Protein AF-A0A2P5DKG5-F1 (afdb_monomer)

Structure (mmCIF, N/CA/C/O backbone):
data_AF-A0A2P5DKG5-F1
#
_entry.id   AF-A0A2P5DKG5-F1
#
loop_
_atom_site.group_PDB
_atom_site.id
_atom_site.type_symbol
_atom_site.label_atom_id
_atom_site.label_alt_id
_atom_site.label_comp_id
_atom_site.label_asym_id
_atom_site.label_entity_id
_atom_site.label_seq_id
_atom_site.pdbx_PDB_ins_code
_atom_site.Cartn_x
_atom_site.Cartn_y
_atom_site.Cartn_z
_atom_site.occupancy
_atom_site.B_iso_or_equiv
_atom_site.auth_seq_id
_atom_site.auth_comp_id
_atom_site.auth_asym_id
_atom_site.auth_atom_id
_atom_site.pdbx_PDB_model_num
ATOM 1 N N . LYS A 1 1 ? 91.112 37.730 -2.914 1.00 41.12 1 LYS A N 1
ATOM 2 C CA . LYS A 1 1 ? 90.656 37.852 -1.508 1.00 41.12 1 LYS A CA 1
ATOM 3 C C . LYS A 1 1 ? 89.279 37.194 -1.424 1.00 41.12 1 LYS A C 1
ATOM 5 O O . LYS A 1 1 ? 88.452 37.622 -2.203 1.00 41.12 1 LYS A O 1
ATOM 10 N N . ARG A 1 2 ? 89.134 36.155 -0.574 1.00 38.31 2 ARG A N 1
ATOM 11 C CA . ARG A 1 2 ? 87.946 35.683 0.195 1.00 38.31 2 ARG A CA 1
ATOM 12 C C . ARG A 1 2 ? 86.563 35.718 -0.496 1.00 38.31 2 ARG A C 1
ATOM 14 O O . ARG A 1 2 ? 86.187 36.749 -1.013 1.00 38.31 2 ARG A O 1
ATOM 21 N N . CYS A 1 3 ? 85.683 34.723 -0.452 1.00 39.22 3 CYS A N 1
ATOM 22 C CA . CYS A 1 3 ? 85.602 33.411 0.192 1.00 39.22 3 CYS A CA 1
ATOM 23 C C . CYS A 1 3 ? 84.430 32.679 -0.494 1.00 39.22 3 CYS A C 1
ATOM 25 O O . CYS A 1 3 ? 83.396 33.296 -0.734 1.00 39.22 3 CYS A O 1
ATOM 27 N N . TRP A 1 4 ? 84.562 31.380 -0.758 1.00 36.97 4 TRP A N 1
ATOM 28 C CA . TRP A 1 4 ? 83.426 30.509 -1.064 1.00 36.97 4 TRP A CA 1
ATOM 29 C C . TRP A 1 4 ? 82.998 29.766 0.204 1.00 36.97 4 TRP A C 1
ATOM 31 O O . TRP A 1 4 ? 83.817 29.091 0.822 1.00 36.97 4 TRP A O 1
ATOM 41 N N . GLY A 1 5 ? 81.700 29.813 0.500 1.00 40.03 5 GLY A N 1
ATOM 42 C CA . GLY A 1 5 ? 80.956 28.617 0.888 1.00 40.03 5 GLY A CA 1
ATOM 43 C C . GLY A 1 5 ? 80.663 28.382 2.372 1.00 40.03 5 GLY A C 1
ATOM 44 O O . GLY A 1 5 ? 81.553 28.385 3.216 1.00 40.03 5 GLY A O 1
ATOM 45 N N . ARG A 1 6 ? 79.399 27.989 2.591 1.00 49.12 6 ARG A N 1
ATOM 46 C CA . ARG A 1 6 ? 78.821 27.278 3.745 1.00 49.12 6 ARG A CA 1
ATOM 47 C C . ARG A 1 6 ? 78.482 28.111 4.981 1.00 49.12 6 ARG A C 1
ATOM 49 O O . ARG A 1 6 ? 79.113 27.986 6.022 1.00 49.12 6 ARG A O 1
ATOM 56 N N . TYR A 1 7 ? 77.338 28.790 4.909 1.00 47.62 7 TYR A N 1
ATOM 57 C CA . TYR A 1 7 ? 76.400 28.724 6.026 1.00 47.62 7 TYR A CA 1
ATOM 58 C C . TYR A 1 7 ? 75.414 27.597 5.746 1.00 47.62 7 TYR A C 1
ATOM 60 O O . TYR A 1 7 ? 74.669 27.600 4.773 1.00 47.62 7 TYR A O 1
ATOM 68 N N . PHE A 1 8 ? 75.534 26.581 6.586 1.00 45.56 8 PHE A N 1
ATOM 69 C CA . PHE A 1 8 ? 74.679 25.420 6.702 1.00 45.56 8 PHE A CA 1
ATOM 70 C C . PHE A 1 8 ? 73.333 25.900 7.264 1.00 45.56 8 PHE A C 1
ATOM 72 O O . PHE A 1 8 ? 73.167 26.002 8.479 1.00 45.56 8 PHE A O 1
ATOM 79 N N . THR A 1 9 ? 72.396 26.280 6.396 1.00 47.16 9 THR A N 1
ATOM 80 C CA . THR A 1 9 ? 71.012 26.541 6.796 1.00 47.16 9 THR A CA 1
ATOM 81 C C . THR A 1 9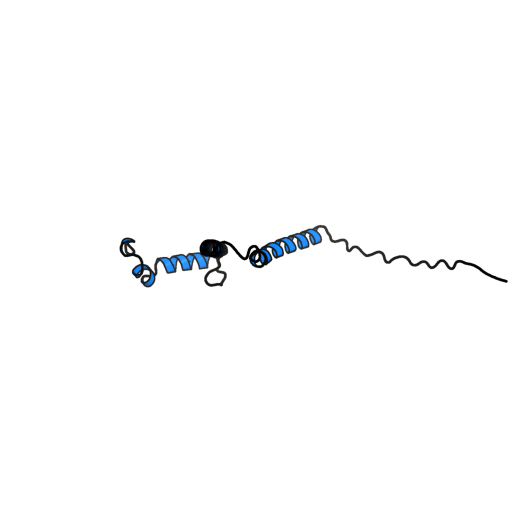 ? 70.365 25.208 7.153 1.00 47.16 9 THR A C 1
ATOM 83 O O . THR A 1 9 ? 70.038 24.388 6.299 1.00 47.16 9 THR A O 1
ATOM 86 N N . LYS A 1 10 ? 70.239 24.959 8.459 1.00 48.47 10 LYS A N 1
ATOM 87 C CA . LYS A 1 10 ? 69.390 23.899 8.996 1.00 48.47 10 LYS A CA 1
ATOM 88 C C . LYS A 1 10 ? 67.934 24.330 8.851 1.00 48.47 10 LYS A C 1
ATOM 90 O O . LYS A 1 10 ? 67.379 24.912 9.774 1.00 48.47 10 LYS A O 1
ATOM 95 N N . GLU A 1 11 ? 67.319 24.020 7.721 1.00 45.84 11 GLU A N 1
ATOM 96 C CA . GLU A 1 11 ? 65.861 23.949 7.636 1.00 45.84 11 GLU A CA 1
ATOM 97 C C . GLU A 1 11 ? 65.458 22.482 7.787 1.00 45.84 11 GLU A C 1
ATOM 99 O O . GLU A 1 11 ? 65.551 21.668 6.872 1.00 45.84 11 GLU A O 1
ATOM 104 N N . LEU A 1 12 ? 65.103 22.129 9.024 1.00 48.56 12 LEU A N 1
ATOM 105 C CA . LEU A 1 12 ? 64.399 20.894 9.343 1.00 48.56 12 LEU A CA 1
ATOM 106 C C . LEU A 1 12 ? 63.009 20.970 8.697 1.00 48.56 12 LEU A C 1
ATOM 108 O O . LEU A 1 12 ? 62.290 21.934 8.972 1.00 48.56 12 LEU A O 1
ATOM 112 N N . PRO A 1 13 ? 62.584 19.981 7.894 1.00 49.38 13 PRO A N 1
ATOM 113 C CA . PRO A 1 13 ? 61.207 19.940 7.450 1.00 49.38 13 PRO A CA 1
ATOM 114 C C . PRO A 1 13 ? 60.336 19.648 8.671 1.00 49.38 13 PRO A C 1
ATOM 116 O O . PRO A 1 13 ? 60.587 18.702 9.425 1.00 49.38 13 PRO A O 1
ATOM 119 N N . LEU A 1 14 ? 59.334 20.504 8.864 1.00 43.28 14 LEU A N 1
ATOM 120 C CA . LEU A 1 14 ? 58.252 20.347 9.823 1.00 43.28 14 LEU A CA 1
ATOM 121 C C . LEU A 1 14 ? 57.759 18.900 9.772 1.00 43.28 14 LEU A C 1
ATOM 123 O O . LEU A 1 14 ? 57.163 18.447 8.795 1.00 43.28 14 LEU A O 1
ATOM 127 N N . ARG A 1 15 ? 58.070 18.152 10.833 1.00 44.25 15 ARG A N 1
ATOM 128 C CA . ARG A 1 15 ? 57.543 16.816 11.067 1.00 44.25 15 ARG A CA 1
ATOM 129 C C . ARG A 1 15 ? 56.034 16.986 11.174 1.00 44.25 15 ARG A C 1
ATOM 131 O O . ARG A 1 15 ? 55.550 17.461 12.197 1.00 44.25 15 ARG A O 1
ATOM 138 N N . ASN A 1 16 ? 55.319 16.626 10.108 1.00 42.84 16 ASN A N 1
ATOM 139 C CA . ASN A 1 16 ? 53.877 16.438 10.141 1.00 42.84 16 ASN A CA 1
ATOM 140 C C . ASN A 1 16 ? 53.575 15.595 11.377 1.00 42.84 16 ASN A C 1
ATOM 142 O O . ASN A 1 16 ? 53.938 14.416 11.439 1.00 42.84 16 ASN A O 1
ATOM 146 N N . HIS A 1 17 ? 52.969 16.227 12.381 1.00 43.09 17 HIS A N 1
ATOM 147 C CA . HIS A 1 17 ? 52.320 15.528 13.469 1.00 43.09 17 HIS A CA 1
ATOM 148 C C . HIS A 1 17 ? 51.196 14.732 12.812 1.00 43.09 17 HIS A C 1
ATOM 150 O O . HIS A 1 17 ? 50.082 15.218 12.643 1.00 43.09 17 HIS A O 1
ATOM 156 N N . ARG A 1 18 ? 51.519 13.505 12.386 1.00 52.31 18 ARG A N 1
ATOM 157 C CA . ARG A 1 18 ? 50.537 12.443 12.231 1.00 52.31 18 ARG A CA 1
ATOM 158 C C . ARG A 1 18 ? 49.915 12.336 13.615 1.00 52.31 18 ARG A C 1
ATOM 160 O O . ARG A 1 18 ? 50.544 11.809 14.531 1.00 52.31 18 ARG A O 1
ATOM 167 N N . LYS A 1 19 ? 48.769 12.995 13.801 1.00 51.62 19 LYS A N 1
ATOM 168 C CA . LYS A 1 19 ? 47.933 12.796 14.979 1.00 51.62 19 LYS A CA 1
ATOM 169 C C . LYS A 1 19 ? 47.753 11.284 15.056 1.00 51.62 19 LYS A C 1
ATOM 171 O O . LYS A 1 19 ? 47.386 10.675 14.054 1.00 51.62 19 LYS A O 1
ATOM 176 N N . SER A 1 20 ? 48.177 10.693 16.169 1.00 49.16 20 SER A N 1
ATOM 177 C CA . SER A 1 20 ? 47.939 9.282 16.442 1.00 49.16 20 SER A CA 1
ATOM 178 C C . SER A 1 20 ? 46.430 9.151 16.556 1.00 49.16 20 SER A C 1
ATOM 180 O O . SER A 1 20 ? 45.881 9.459 17.605 1.00 49.16 20 SER A O 1
ATOM 182 N N . THR A 1 21 ? 45.764 8.851 15.446 1.00 59.81 21 THR A N 1
ATOM 183 C CA . THR A 1 21 ? 44.377 8.411 15.460 1.00 59.81 21 THR A CA 1
ATOM 184 C C . THR A 1 21 ? 44.418 7.075 16.173 1.00 59.81 21 THR A C 1
ATOM 186 O O . THR A 1 21 ? 45.030 6.127 15.666 1.00 59.81 21 THR A O 1
ATOM 189 N N . ASP A 1 22 ? 43.883 7.025 17.391 1.00 66.06 22 ASP A N 1
ATOM 190 C CA . ASP A 1 22 ? 43.713 5.745 18.065 1.00 66.06 22 ASP A CA 1
ATOM 191 C C . ASP A 1 22 ? 42.886 4.857 17.135 1.00 66.06 22 ASP A C 1
ATOM 193 O O . ASP A 1 22 ? 42.049 5.350 16.380 1.00 66.06 22 ASP A O 1
ATOM 197 N N . LEU A 1 23 ? 43.118 3.544 17.149 1.00 67.25 23 LEU A N 1
ATOM 198 C CA . LEU A 1 23 ? 42.360 2.597 16.318 1.00 67.25 23 LEU A CA 1
ATOM 199 C C . LEU A 1 23 ? 40.840 2.838 16.393 1.00 67.25 23 LEU A C 1
ATOM 201 O O . LEU A 1 23 ? 40.142 2.629 15.408 1.00 67.25 23 LEU A O 1
ATOM 205 N N . ASN A 1 24 ? 40.364 3.354 17.527 1.00 73.50 24 ASN A N 1
ATOM 206 C CA . ASN A 1 24 ? 38.983 3.762 17.756 1.00 73.50 24 ASN A CA 1
ATOM 207 C C . ASN A 1 24 ? 38.529 4.922 16.857 1.00 73.50 24 ASN A C 1
ATOM 209 O O . ASN A 1 24 ? 37.418 4.867 16.349 1.00 73.50 24 ASN A O 1
ATOM 213 N N . ASP A 1 25 ? 39.366 5.932 16.615 1.00 77.62 25 ASP A N 1
ATOM 214 C CA . ASP A 1 25 ? 39.043 7.044 15.713 1.00 77.62 25 ASP A CA 1
ATOM 215 C C . ASP A 1 25 ? 38.903 6.541 14.276 1.00 77.62 25 ASP A C 1
ATOM 217 O O . ASP A 1 25 ? 37.984 6.929 13.565 1.00 77.62 25 ASP A O 1
ATOM 221 N N . THR A 1 26 ? 39.778 5.625 13.857 1.00 79.94 26 THR A N 1
ATOM 222 C CA . THR A 1 26 ? 39.716 5.010 12.526 1.00 79.94 26 THR A CA 1
ATOM 223 C C . THR A 1 26 ? 38.455 4.166 12.36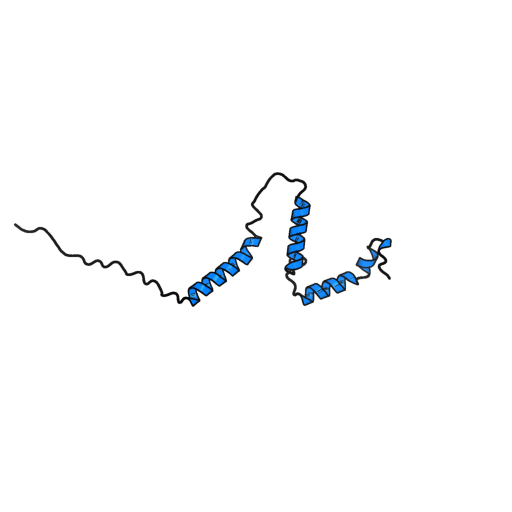4 1.00 79.94 26 THR A C 1
ATOM 225 O O . THR A 1 26 ? 37.800 4.240 11.333 1.00 79.94 26 THR A O 1
ATOM 228 N N . VAL A 1 27 ? 38.087 3.400 13.395 1.00 82.88 27 VAL A N 1
ATO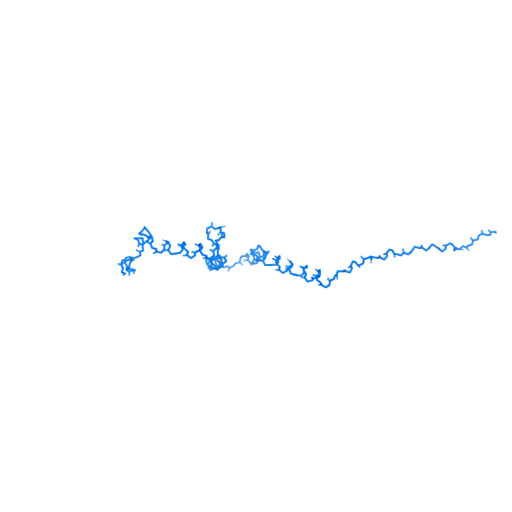M 229 C CA . VAL A 1 27 ? 36.863 2.587 13.398 1.00 82.88 27 VAL A CA 1
ATOM 230 C C . VAL A 1 27 ? 35.615 3.467 13.421 1.00 82.88 27 VAL A C 1
ATOM 232 O O . VAL A 1 27 ? 34.661 3.162 12.718 1.00 82.88 27 VAL A O 1
ATOM 235 N N . ILE A 1 28 ? 35.612 4.569 14.177 1.00 81.25 28 ILE A N 1
ATOM 236 C CA . ILE A 1 28 ? 34.493 5.518 14.198 1.00 81.25 28 ILE A CA 1
ATOM 237 C C . ILE A 1 28 ? 34.333 6.194 12.838 1.00 81.25 28 ILE A C 1
ATOM 239 O O . ILE A 1 28 ? 33.213 6.285 12.348 1.00 81.25 28 ILE A O 1
ATOM 243 N N . LEU A 1 29 ? 35.429 6.622 12.207 1.00 79.50 29 LEU A N 1
ATOM 244 C CA . LEU A 1 29 ? 35.385 7.196 10.863 1.00 79.50 29 LEU A CA 1
ATOM 245 C C . LEU A 1 29 ? 34.867 6.178 9.847 1.00 79.50 29 LEU A C 1
ATOM 247 O O . LEU A 1 29 ? 33.954 6.499 9.104 1.00 79.50 29 LEU A O 1
ATOM 251 N N . GLN A 1 30 ? 35.352 4.938 9.893 1.00 82.81 30 GLN A N 1
ATOM 252 C CA . GLN A 1 30 ? 34.889 3.868 9.012 1.00 82.81 30 GLN A CA 1
ATOM 253 C C . GLN A 1 30 ? 33.411 3.514 9.260 1.00 82.81 30 GLN A C 1
ATOM 255 O O . GLN A 1 30 ? 32.667 3.261 8.322 1.00 82.81 30 GLN A O 1
ATOM 260 N N . GLN A 1 31 ? 32.952 3.548 10.513 1.00 81.06 31 GLN A N 1
ATOM 261 C CA . GLN A 1 31 ? 31.554 3.307 10.877 1.00 81.06 31 GLN A CA 1
ATOM 262 C C . GLN A 1 31 ? 30.625 4.448 10.438 1.00 81.06 31 GLN A C 1
ATOM 264 O O . GLN A 1 31 ? 29.488 4.178 10.053 1.00 81.06 31 GLN A O 1
ATOM 269 N N . LEU A 1 32 ? 31.098 5.696 10.494 1.00 79.38 32 LEU A N 1
ATOM 270 C CA . LEU A 1 32 ? 30.398 6.878 9.982 1.00 79.38 32 LEU A CA 1
ATOM 271 C C . LEU A 1 32 ? 30.356 6.895 8.449 1.00 79.38 32 LEU A C 1
ATOM 273 O O . LEU A 1 32 ? 29.372 7.345 7.878 1.00 79.38 32 LEU A O 1
ATOM 277 N N . GLU A 1 33 ? 31.403 6.398 7.794 1.00 73.00 33 GLU A N 1
ATOM 278 C CA . GLU A 1 33 ? 31.502 6.271 6.336 1.00 73.00 33 GLU A CA 1
ATOM 279 C C . GLU A 1 33 ? 30.553 5.176 5.825 1.00 73.00 33 GLU A C 1
ATOM 281 O O . GLU A 1 33 ? 29.784 5.427 4.906 1.00 73.00 33 GLU A O 1
ATOM 286 N N . ILE A 1 34 ? 30.483 4.029 6.516 1.00 68.31 34 ILE A N 1
ATOM 287 C CA . ILE A 1 34 ? 29.478 2.977 6.266 1.00 68.31 34 ILE A CA 1
ATOM 288 C C . ILE A 1 34 ? 28.046 3.506 6.474 1.00 68.31 34 ILE A C 1
ATOM 290 O O . ILE A 1 34 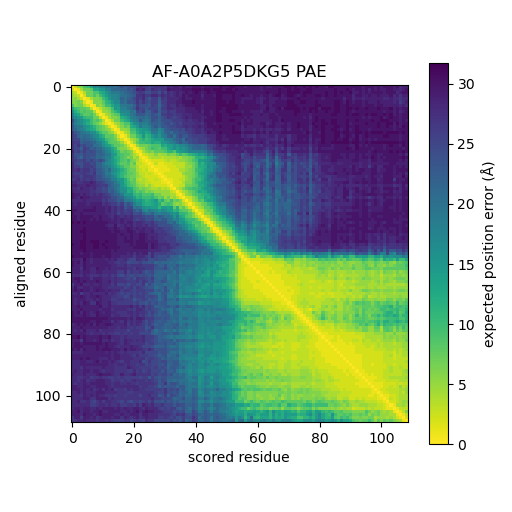? 27.141 3.109 5.749 1.00 68.31 34 ILE A O 1
ATOM 294 N N . GLN A 1 35 ? 27.822 4.392 7.456 1.00 63.75 35 GLN A N 1
ATOM 295 C CA . GLN A 1 35 ? 26.512 5.027 7.674 1.00 63.75 35 GLN A CA 1
ATOM 296 C C . GLN A 1 35 ? 26.159 6.044 6.575 1.00 63.75 35 GLN A C 1
ATOM 298 O O . GLN A 1 35 ? 24.999 6.130 6.189 1.00 63.75 35 GLN A O 1
ATOM 303 N N . GLN A 1 36 ? 27.142 6.776 6.043 1.00 61.19 36 GLN A N 1
ATOM 304 C CA . GLN A 1 36 ? 26.944 7.690 4.911 1.00 61.19 36 GLN A CA 1
ATOM 305 C C . GLN A 1 36 ? 26.639 6.926 3.615 1.00 61.19 36 GLN A C 1
ATOM 307 O O . GLN A 1 36 ? 25.728 7.297 2.885 1.00 61.19 36 GLN A O 1
ATOM 312 N N . GLU A 1 37 ? 27.324 5.805 3.373 1.00 53.88 37 GLU A N 1
ATOM 313 C CA . GLU A 1 37 ? 27.095 4.962 2.191 1.00 53.88 37 GLU A CA 1
ATOM 314 C C . GLU A 1 37 ? 25.667 4.382 2.170 1.00 53.88 37 GLU A C 1
ATOM 316 O O . GLU A 1 37 ? 25.059 4.267 1.110 1.00 53.88 37 GLU A O 1
ATOM 321 N N . THR A 1 38 ? 25.068 4.109 3.338 1.00 54.41 38 THR A N 1
ATOM 322 C CA . THR A 1 38 ? 23.669 3.653 3.418 1.00 54.41 38 THR A CA 1
ATOM 323 C C . THR A 1 38 ? 22.621 4.737 3.155 1.00 54.41 38 THR A C 1
ATOM 325 O O . THR A 1 38 ? 21.506 4.389 2.762 1.00 54.41 38 THR A O 1
ATOM 328 N N . ASP A 1 39 ? 22.962 6.015 3.338 1.00 46.50 39 ASP A N 1
ATOM 329 C CA . ASP A 1 39 ? 22.046 7.137 3.097 1.00 46.50 39 ASP A CA 1
ATOM 330 C C . ASP A 1 39 ? 22.190 7.703 1.664 1.00 46.50 39 ASP A C 1
ATOM 332 O O . ASP A 1 39 ? 21.189 8.095 1.062 1.00 46.50 39 ASP A O 1
ATOM 336 N N . ASP A 1 40 ? 23.392 7.662 1.070 1.00 47.41 40 ASP A N 1
ATOM 337 C CA . ASP A 1 40 ? 23.678 8.198 -0.276 1.00 47.41 40 ASP A CA 1
ATOM 338 C C . ASP A 1 40 ? 23.392 7.210 -1.435 1.00 47.41 40 ASP A C 1
ATOM 340 O O . ASP A 1 40 ? 23.139 7.630 -2.571 1.00 47.41 40 ASP A O 1
ATOM 344 N N . ASP A 1 41 ? 23.314 5.896 -1.179 1.00 46.34 41 ASP A N 1
ATOM 345 C CA . ASP A 1 41 ? 22.961 4.886 -2.201 1.00 46.34 41 ASP A CA 1
ATOM 346 C C . ASP A 1 41 ? 21.481 4.919 -2.638 1.00 46.34 41 ASP A C 1
ATOM 348 O O . ASP A 1 41 ? 21.049 4.177 -3.529 1.00 46.34 41 ASP A O 1
ATOM 352 N N . LEU A 1 42 ? 20.670 5.790 -2.034 1.00 52.75 42 LEU A N 1
ATOM 353 C CA . LEU A 1 42 ? 19.309 6.063 -2.490 1.00 52.75 42 LEU A CA 1
ATOM 354 C C . LEU A 1 42 ? 19.217 7.185 -3.531 1.00 52.75 42 LEU A C 1
ATOM 356 O O . LEU A 1 42 ? 18.182 7.265 -4.196 1.00 52.75 42 LEU A O 1
ATOM 360 N N . GLU A 1 43 ? 20.265 7.992 -3.730 1.00 51.16 43 GLU A N 1
ATOM 361 C CA . GLU A 1 43 ? 20.221 9.123 -4.671 1.00 51.16 43 GLU A CA 1
ATOM 362 C C . GLU A 1 43 ? 21.167 8.977 -5.882 1.00 51.16 43 GLU A C 1
ATOM 364 O O . GLU A 1 43 ? 20.885 9.549 -6.932 1.00 51.16 43 GLU A O 1
ATOM 369 N N . THR A 1 44 ? 22.210 8.135 -5.839 1.00 47.22 44 THR A N 1
ATOM 370 C CA . THR A 1 44 ? 23.211 8.056 -6.935 1.00 47.22 44 THR A CA 1
ATOM 371 C C . THR A 1 44 ? 23.166 6.804 -7.835 1.00 47.22 44 THR A C 1
ATOM 373 O O . THR A 1 44 ? 24.037 6.639 -8.690 1.00 47.22 44 THR A O 1
ATOM 376 N N . SER A 1 45 ? 22.160 5.927 -7.728 1.00 45.09 45 SER A N 1
ATOM 377 C CA . SER A 1 45 ? 22.017 4.757 -8.633 1.00 45.09 45 SER A CA 1
ATOM 378 C C . SER A 1 45 ? 20.832 4.840 -9.614 1.00 45.09 45 SER A C 1
ATOM 380 O O . SER A 1 45 ? 20.509 3.872 -10.298 1.00 45.09 45 SER A O 1
ATOM 382 N N . LEU A 1 46 ? 20.183 6.007 -9.729 1.00 50.47 46 LEU A N 1
ATOM 383 C CA . LEU A 1 46 ? 19.148 6.273 -10.747 1.00 50.47 46 LEU A CA 1
ATOM 384 C C . LEU A 1 46 ? 19.672 7.001 -11.999 1.00 50.47 46 LEU A C 1
ATOM 386 O O . LEU A 1 46 ? 18.891 7.292 -12.900 1.00 50.47 46 LEU A O 1
ATOM 390 N N . GLU A 1 47 ? 20.982 7.230 -12.105 1.00 49.06 47 GLU A N 1
ATOM 391 C CA . GLU A 1 47 ? 21.648 7.652 -13.345 1.00 49.06 47 GLU A CA 1
ATOM 392 C C . GLU A 1 47 ? 22.505 6.506 -13.898 1.00 49.06 47 GLU A C 1
ATOM 394 O O . GLU A 1 47 ? 23.732 6.525 -13.906 1.00 49.06 47 GLU A O 1
ATOM 399 N N . GLY A 1 48 ? 21.838 5.453 -14.360 1.00 50.47 48 GLY A N 1
ATOM 400 C CA . GLY A 1 48 ? 22.475 4.347 -15.061 1.00 50.47 48 GLY A CA 1
ATOM 401 C C . GLY A 1 48 ? 21.492 3.721 -16.033 1.00 50.47 48 GLY A C 1
ATOM 402 O O . GLY A 1 48 ? 20.707 2.869 -15.636 1.00 50.47 48 GLY A O 1
ATOM 403 N N . SER A 1 49 ? 21.566 4.159 -17.293 1.00 50.97 49 SER A N 1
ATOM 404 C CA . SER A 1 49 ? 20.773 3.698 -18.448 1.00 50.97 49 SER A CA 1
ATOM 405 C C . SER A 1 49 ? 19.427 4.402 -18.657 1.00 50.97 49 SER A C 1
ATOM 407 O O . SER A 1 49 ? 18.354 3.807 -18.595 1.00 50.97 49 SER A O 1
ATOM 409 N N . GLN A 1 50 ? 19.511 5.690 -18.995 1.00 57.81 50 GLN A N 1
ATOM 410 C CA . GLN A 1 50 ? 18.586 6.296 -19.953 1.00 57.81 50 GLN A CA 1
ATOM 411 C C . GLN A 1 50 ? 18.685 5.525 -21.285 1.00 57.81 50 GLN A C 1
ATOM 413 O O . GLN A 1 50 ? 19.791 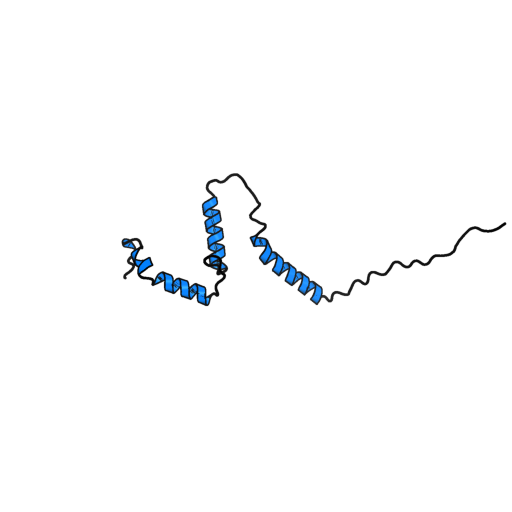5.258 -21.750 1.00 57.81 50 GLN A O 1
ATOM 418 N N . ASP A 1 51 ? 17.524 5.202 -21.851 1.00 56.03 51 ASP A N 1
ATOM 419 C CA . ASP A 1 51 ? 17.270 4.564 -23.152 1.00 56.03 51 ASP A CA 1
ATOM 420 C C . ASP A 1 51 ? 17.472 3.037 -23.233 1.00 56.03 51 ASP A C 1
ATOM 422 O O . ASP A 1 51 ? 18.583 2.532 -23.355 1.00 56.03 51 ASP A O 1
ATOM 426 N N . ASP A 1 52 ? 16.340 2.312 -23.127 1.00 49.88 52 ASP A N 1
ATOM 427 C CA . ASP A 1 52 ? 15.919 1.230 -24.054 1.00 49.88 52 ASP A CA 1
ATOM 428 C C . ASP A 1 52 ? 14.926 0.201 -23.465 1.00 49.88 52 ASP A C 1
ATOM 430 O O . ASP A 1 52 ? 14.872 -0.932 -23.926 1.00 49.88 52 ASP A O 1
ATOM 434 N N . TYR A 1 53 ? 14.066 0.541 -22.493 1.00 50.28 53 TYR A N 1
ATOM 435 C CA . TYR A 1 53 ? 12.920 -0.331 -22.169 1.00 50.28 53 TYR A CA 1
ATOM 436 C C . TYR A 1 53 ? 11.677 0.462 -21.766 1.00 50.28 53 TYR A C 1
ATOM 438 O O . TYR A 1 53 ? 11.364 0.607 -20.585 1.00 50.28 53 TYR A O 1
ATOM 446 N N . GLU A 1 54 ? 10.893 0.872 -22.762 1.00 58.12 54 GLU A N 1
ATOM 447 C CA . GLU A 1 54 ? 9.545 1.443 -22.600 1.00 58.12 54 GLU A CA 1
ATOM 448 C C . GLU A 1 54 ? 8.571 0.507 -21.837 1.00 58.12 54 GLU A C 1
ATOM 450 O O . GLU A 1 54 ? 7.493 0.923 -21.426 1.00 58.12 54 GLU A O 1
ATOM 455 N N . GLY A 1 55 ? 8.973 -0.744 -21.561 1.00 64.69 55 GLY A N 1
ATOM 456 C CA . GLY A 1 55 ? 8.231 -1.697 -20.727 1.00 64.69 55 GLY A CA 1
ATOM 457 C C . GLY A 1 55 ? 8.706 -1.862 -19.275 1.00 64.69 55 GLY A C 1
ATOM 458 O O . GLY A 1 55 ? 7.948 -2.390 -18.466 1.00 64.69 55 GLY A O 1
ATOM 459 N N . ASN A 1 56 ? 9.925 -1.447 -18.901 1.00 82.44 56 ASN A N 1
ATOM 460 C CA . ASN A 1 56 ? 10.475 -1.749 -17.563 1.00 82.44 56 ASN A CA 1
ATOM 461 C C . ASN A 1 56 ? 10.204 -0.646 -16.520 1.00 82.44 56 ASN A C 1
ATOM 463 O O . ASN A 1 56 ? 10.608 -0.751 -15.363 1.00 82.44 56 ASN A O 1
ATOM 467 N N . THR A 1 57 ? 9.497 0.412 -16.916 1.00 87.00 57 THR A N 1
ATOM 468 C CA . THR A 1 57 ? 9.151 1.564 -16.069 1.00 87.00 57 THR A CA 1
ATOM 469 C C . THR A 1 57 ? 8.224 1.171 -14.916 1.00 87.00 57 THR A C 1
ATOM 471 O O . THR A 1 57 ? 8.448 1.559 -13.768 1.00 87.00 57 THR A O 1
ATOM 474 N N . ASP A 1 58 ? 7.217 0.343 -15.192 1.00 86.38 58 ASP A N 1
ATOM 475 C CA . ASP A 1 58 ? 6.277 -0.150 -14.185 1.00 86.38 58 ASP A CA 1
ATOM 476 C C . ASP A 1 58 ? 6.946 -1.119 -13.207 1.00 86.38 58 ASP A C 1
ATOM 478 O O . ASP A 1 58 ? 6.670 -1.076 -12.007 1.00 86.38 58 ASP A O 1
ATOM 482 N N . ALA A 1 59 ? 7.872 -1.945 -13.698 1.00 87.50 59 ALA A N 1
ATOM 483 C CA . ALA A 1 59 ? 8.654 -2.848 -12.863 1.00 87.50 59 ALA A CA 1
ATOM 484 C C . ALA A 1 59 ? 9.609 -2.075 -11.941 1.00 87.50 59 ALA A C 1
ATOM 486 O O . ALA A 1 59 ? 9.649 -2.343 -10.740 1.00 87.50 59 ALA A O 1
ATOM 487 N N . ALA A 1 60 ? 10.308 -1.063 -12.462 1.00 87.56 60 ALA A N 1
ATOM 488 C CA . ALA A 1 60 ? 11.135 -0.172 -11.652 1.00 87.56 60 ALA A CA 1
ATOM 489 C C . ALA A 1 60 ? 10.303 0.547 -10.573 1.00 87.56 60 ALA A C 1
ATOM 491 O O . ALA A 1 60 ? 10.701 0.597 -9.407 1.00 87.56 60 ALA A O 1
ATOM 492 N N . ARG A 1 61 ? 9.095 1.022 -10.918 1.00 88.69 61 ARG A N 1
ATOM 493 C CA . ARG A 1 61 ? 8.166 1.638 -9.954 1.00 88.69 61 ARG A CA 1
ATOM 494 C C . ARG A 1 61 ? 7.700 0.648 -8.888 1.00 88.69 61 ARG A C 1
ATOM 496 O O . ARG A 1 61 ? 7.619 1.004 -7.713 1.00 88.69 61 ARG A O 1
ATOM 503 N N . ALA A 1 62 ? 7.395 -0.588 -9.276 1.00 91.12 62 ALA A N 1
ATOM 504 C CA . ALA A 1 62 ? 6.996 -1.631 -8.341 1.00 91.12 62 ALA A CA 1
ATOM 505 C C . ALA A 1 62 ? 8.121 -1.944 -7.342 1.00 91.12 62 ALA A C 1
ATOM 507 O O . ALA A 1 62 ? 7.860 -1.993 -6.141 1.00 91.12 62 ALA A O 1
ATOM 508 N N . LEU A 1 63 ? 9.368 -2.077 -7.812 1.00 90.31 63 LEU A N 1
ATOM 509 C CA . LEU A 1 63 ? 10.537 -2.296 -6.952 1.00 90.31 63 LEU A CA 1
ATOM 510 C C . LEU A 1 63 ? 10.757 -1.133 -5.978 1.00 90.31 63 LEU A C 1
ATOM 512 O O . LEU A 1 63 ? 10.900 -1.365 -4.777 1.00 90.31 63 LEU A O 1
ATOM 516 N N . MET A 1 64 ? 10.689 0.109 -6.465 1.00 90.69 64 MET A N 1
ATOM 517 C CA . MET A 1 64 ? 10.752 1.304 -5.617 1.00 90.69 64 MET A CA 1
ATOM 518 C C . MET A 1 64 ? 9.662 1.273 -4.535 1.00 90.69 64 MET A C 1
ATOM 520 O O . MET A 1 64 ? 9.934 1.533 -3.362 1.00 90.69 64 MET A O 1
ATOM 524 N N . ARG A 1 65 ? 8.428 0.901 -4.898 1.00 90.50 65 ARG A N 1
ATOM 525 C CA . ARG A 1 65 ? 7.312 0.846 -3.946 1.00 90.50 65 ARG A CA 1
ATOM 526 C C . ARG A 1 65 ? 7.481 -0.259 -2.906 1.00 90.50 65 ARG A C 1
ATOM 528 O O . ARG A 1 65 ? 7.089 -0.064 -1.758 1.00 90.50 65 ARG A O 1
ATOM 535 N N . VAL A 1 66 ? 8.039 -1.409 -3.287 1.00 91.31 66 VAL A N 1
ATOM 536 C CA . VAL A 1 66 ? 8.349 -2.498 -2.347 1.00 91.31 66 VAL A CA 1
ATOM 537 C C . VAL A 1 66 ? 9.398 -2.044 -1.339 1.00 91.31 66 VAL A C 1
ATOM 539 O O . VAL A 1 66 ? 9.173 -2.220 -0.145 1.00 91.31 66 VAL A O 1
ATOM 542 N N . LYS A 1 67 ? 10.478 -1.396 -1.795 1.00 89.69 67 LYS A N 1
ATOM 543 C CA . LYS A 1 67 ? 11.515 -0.845 -0.913 1.00 89.69 67 LYS A CA 1
ATOM 544 C C . LYS A 1 67 ? 10.918 0.110 0.126 1.00 89.69 67 LYS A C 1
ATOM 546 O O . LYS A 1 67 ? 11.057 -0.125 1.318 1.00 89.69 67 LYS A O 1
ATOM 551 N N . GLN A 1 68 ? 10.116 1.081 -0.315 1.00 89.25 68 GLN A N 1
ATOM 552 C CA . GLN A 1 68 ? 9.434 2.020 0.588 1.00 89.25 68 GLN A CA 1
ATOM 553 C C . GLN A 1 68 ? 8.574 1.325 1.656 1.00 89.25 68 GLN A C 1
ATOM 555 O O . GLN A 1 68 ? 8.583 1.733 2.811 1.00 89.25 68 GLN A O 1
ATOM 560 N N . LYS A 1 69 ? 7.842 0.259 1.299 1.00 89.44 69 LYS A N 1
ATOM 561 C CA . LYS A 1 69 ? 7.022 -0.489 2.268 1.00 89.44 69 LYS A CA 1
ATOM 562 C C . LYS A 1 69 ? 7.864 -1.202 3.328 1.00 89.44 69 LYS A C 1
ATOM 564 O O . LYS A 1 69 ? 7.405 -1.310 4.463 1.00 89.44 69 LYS A O 1
ATOM 569 N N . LEU A 1 70 ? 9.042 -1.705 2.956 1.00 87.19 70 LEU A N 1
ATOM 570 C CA . LEU A 1 70 ? 9.960 -2.393 3.871 1.00 87.19 70 LEU A CA 1
ATOM 571 C C . LEU A 1 70 ? 10.675 -1.411 4.802 1.00 87.19 70 LEU A C 1
ATOM 573 O O . LEU A 1 70 ? 10.818 -1.700 5.985 1.00 87.19 70 LEU A O 1
ATOM 577 N N . ASP A 1 71 ? 11.034 -0.239 4.284 1.00 85.31 71 ASP A N 1
ATOM 578 C CA . ASP A 1 71 ? 11.714 0.817 5.039 1.00 85.31 71 ASP A CA 1
ATOM 579 C C . ASP A 1 71 ? 10.749 1.620 5.942 1.00 85.31 71 ASP A C 1
ATOM 581 O O . ASP A 1 71 ? 11.165 2.516 6.671 1.00 85.31 71 ASP A O 1
ATOM 585 N N . GLY A 1 72 ? 9.447 1.310 5.915 1.00 85.88 72 GLY A N 1
ATOM 586 C CA . GLY A 1 72 ? 8.430 1.988 6.728 1.00 85.88 72 GLY A CA 1
ATOM 587 C C . GLY A 1 72 ? 7.993 3.350 6.179 1.00 85.88 72 GLY A C 1
ATOM 588 O O . GLY A 1 72 ? 7.375 4.128 6.905 1.00 85.88 72 GLY A O 1
ATOM 589 N N . TYR A 1 73 ? 8.283 3.643 4.909 1.00 85.38 73 TYR A N 1
ATOM 590 C CA . TYR A 1 73 ? 7.846 4.862 4.232 1.00 85.38 73 TYR A CA 1
ATOM 591 C C . TYR A 1 73 ? 6.436 4.704 3.655 1.00 85.38 73 TYR A C 1
ATOM 593 O O . TYR A 1 73 ? 6.163 3.897 2.754 1.00 85.38 73 TYR A O 1
ATOM 601 N N . GLU A 1 74 ? 5.530 5.543 4.142 1.00 80.94 74 GLU A N 1
ATOM 602 C CA . GLU A 1 74 ? 4.143 5.614 3.708 1.00 80.94 74 GLU A CA 1
ATOM 603 C C . GLU A 1 74 ? 3.793 7.074 3.401 1.00 80.94 74 GLU A C 1
ATOM 605 O O . GLU A 1 74 ? 4.042 7.957 4.210 1.00 80.94 74 GLU A O 1
ATOM 610 N N . GLU A 1 75 ? 3.294 7.341 2.188 1.00 78.31 75 GLU A N 1
ATOM 611 C CA . GLU A 1 75 ? 2.952 8.698 1.707 1.00 78.31 7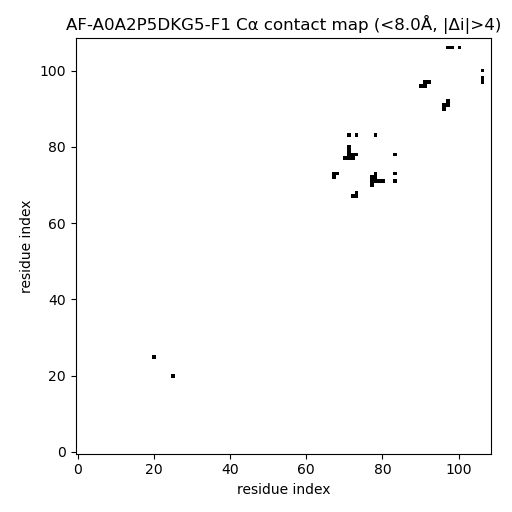5 GLU A CA 1
ATOM 612 C C 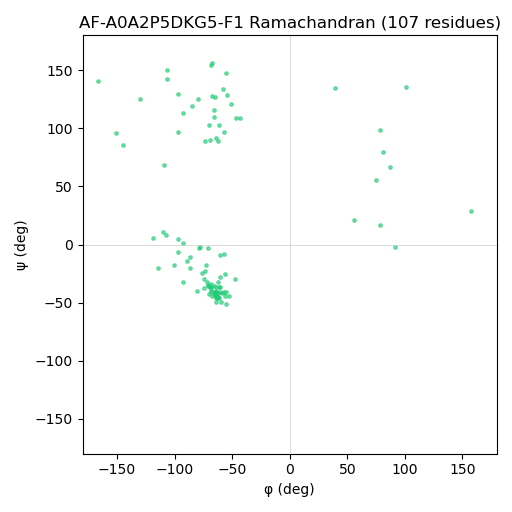. GLU A 1 75 ? 4.094 9.736 1.767 1.00 78.31 75 GLU A C 1
ATOM 614 O O . GLU A 1 75 ? 3.858 10.937 1.700 1.00 78.31 75 GLU A O 1
ATOM 619 N N . GLY A 1 76 ? 5.347 9.276 1.820 1.00 79.12 76 GLY A N 1
ATOM 620 C CA . GLY A 1 76 ? 6.528 10.142 1.908 1.00 79.12 76 GLY A CA 1
ATOM 621 C C . GLY A 1 76 ? 6.981 10.434 3.339 1.00 79.12 76 GLY A C 1
ATOM 622 O O . GLY A 1 76 ? 8.021 11.059 3.520 1.00 79.12 76 GLY A O 1
ATOM 623 N N . GLU A 1 77 ? 6.268 9.929 4.347 1.00 83.44 77 GLU A N 1
ATOM 624 C CA . GLU A 1 77 ? 6.667 10.012 5.749 1.00 83.44 77 GLU A CA 1
ATOM 625 C C . GLU A 1 77 ? 7.147 8.654 6.267 1.00 83.44 77 GLU A C 1
ATOM 627 O O . GLU A 1 77 ? 6.609 7.596 5.929 1.00 83.44 77 GLU A O 1
ATOM 632 N N . MET A 1 78 ? 8.173 8.681 7.116 1.00 84.31 78 MET A N 1
ATOM 633 C CA . MET A 1 78 ? 8.654 7.491 7.809 1.00 84.31 78 MET A CA 1
ATOM 634 C C . MET A 1 78 ? 7.752 7.202 9.009 1.00 84.31 78 MET A C 1
ATOM 636 O O . MET A 1 78 ? 7.561 8.052 9.882 1.00 84.31 78 MET A O 1
ATOM 640 N N . ARG A 1 79 ? 7.218 5.983 9.078 1.00 83.06 79 ARG A N 1
ATOM 641 C CA . ARG A 1 79 ? 6.395 5.512 10.194 1.00 83.06 79 ARG A CA 1
ATOM 642 C C . ARG A 1 79 ? 7.168 4.532 11.061 1.00 83.06 79 ARG A C 1
ATOM 644 O O . ARG A 1 79 ? 8.020 3.781 10.601 1.00 83.06 79 ARG A O 1
ATOM 651 N N . SER A 1 80 ? 6.831 4.509 12.349 1.00 91.06 80 SER A N 1
ATOM 652 C CA . SER A 1 80 ? 7.275 3.424 13.223 1.00 91.06 80 SER A CA 1
ATOM 653 C C . SER A 1 80 ? 6.586 2.115 12.827 1.00 91.06 80 SER A C 1
ATOM 655 O O . SER A 1 80 ? 5.460 2.131 12.329 1.00 91.06 80 SER A O 1
ATOM 657 N N . ILE A 1 81 ? 7.218 0.975 13.128 1.00 89.50 81 ILE A N 1
ATOM 658 C CA . ILE A 1 81 ? 6.657 -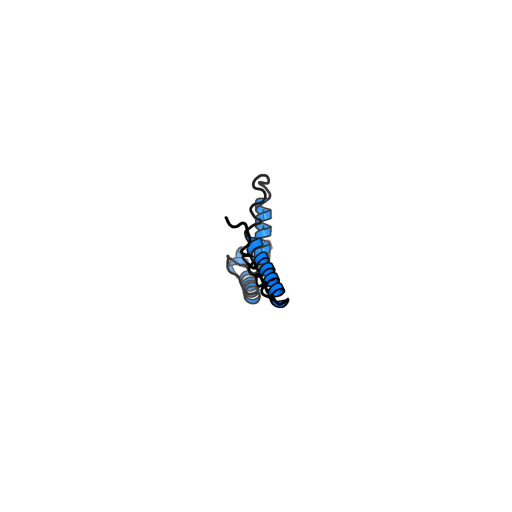0.362 12.852 1.00 89.50 81 ILE A CA 1
ATOM 659 C C . ILE A 1 81 ? 5.243 -0.496 13.437 1.00 89.50 81 ILE A C 1
ATOM 661 O O . ILE A 1 81 ? 4.328 -0.980 12.776 1.00 89.50 81 ILE A O 1
ATOM 665 N N . HIS A 1 82 ? 5.041 -0.031 14.674 1.00 92.12 82 HIS A N 1
ATOM 666 C CA . HIS A 1 82 ? 3.733 -0.081 15.326 1.00 92.12 82 HIS A CA 1
ATOM 667 C C . HIS A 1 82 ? 2.689 0.775 14.595 1.00 92.12 82 HIS A C 1
ATOM 669 O O . HIS A 1 82 ? 1.576 0.307 14.362 1.00 92.12 82 HIS A O 1
ATOM 675 N N . GLY A 1 83 ? 3.055 1.996 14.190 1.00 90.75 83 GLY A N 1
ATOM 676 C CA . GLY A 1 83 ? 2.163 2.889 13.449 1.00 90.75 83 GLY A CA 1
ATOM 677 C C . GLY A 1 83 ? 1.801 2.343 12.068 1.00 90.75 83 GLY A C 1
ATOM 678 O O . GLY A 1 83 ? 0.633 2.368 11.690 1.00 90.75 83 GLY A O 1
ATOM 679 N N . GLN A 1 84 ? 2.777 1.778 11.353 1.00 90.19 84 GLN A N 1
ATOM 680 C CA . GLN A 1 84 ? 2.559 1.144 10.054 1.00 90.19 84 GLN A CA 1
ATOM 681 C C . GLN A 1 84 ? 1.566 -0.020 10.167 1.00 90.19 84 GLN A C 1
ATOM 683 O O . GLN A 1 84 ? 0.589 -0.080 9.427 1.00 90.19 84 GLN A O 1
ATOM 688 N N . VAL A 1 85 ? 1.769 -0.925 11.131 1.00 93.19 85 VAL A N 1
ATOM 689 C CA . VAL A 1 85 ? 0.857 -2.058 11.354 1.00 93.19 85 VAL A CA 1
ATOM 690 C C . VAL A 1 85 ? -0.539 -1.577 11.745 1.00 93.19 85 VAL A C 1
ATOM 692 O O . VAL A 1 85 ? -1.531 -2.103 11.244 1.00 93.19 85 VAL A O 1
ATOM 695 N N . GLN A 1 86 ? -0.639 -0.566 12.609 1.00 94.25 86 GLN A N 1
ATOM 696 C CA . GLN A 1 86 ? -1.930 -0.034 13.031 1.00 94.25 86 GLN A CA 1
ATOM 697 C C . GLN A 1 86 ? -2.703 0.599 1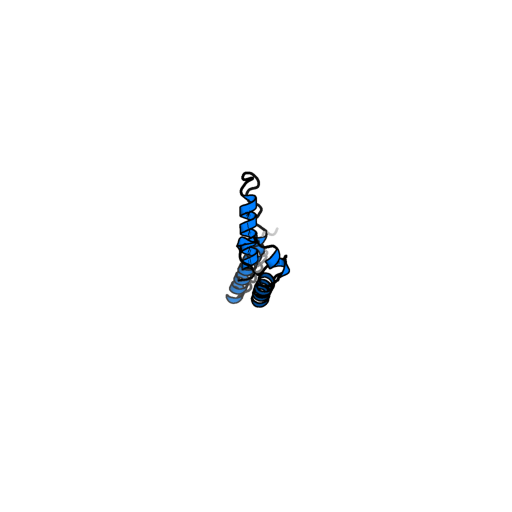1.867 1.00 94.25 86 GLN A C 1
ATOM 699 O O . GLN A 1 86 ? -3.905 0.361 11.750 1.00 94.25 86 GLN A O 1
ATOM 704 N N . GLN A 1 87 ? -2.032 1.337 10.977 1.00 91.25 87 GLN A N 1
ATOM 705 C CA . GLN A 1 87 ? -2.669 1.857 9.766 1.00 91.25 87 GLN A CA 1
ATOM 706 C C . GLN A 1 87 ? -3.133 0.728 8.850 1.00 91.25 87 GLN A C 1
ATOM 708 O O . GLN A 1 87 ? -4.265 0.761 8.386 1.00 91.25 87 GLN A O 1
ATOM 713 N N . LEU A 1 88 ? -2.293 -0.285 8.619 1.00 92.69 88 LEU A N 1
ATOM 714 C CA . LEU A 1 88 ? -2.654 -1.425 7.774 1.00 92.69 88 LEU A CA 1
ATOM 715 C C . LEU A 1 88 ? -3.921 -2.123 8.276 1.00 92.69 88 LEU A C 1
ATOM 717 O O . LEU A 1 88 ? -4.780 -2.487 7.476 1.00 92.69 88 LEU A O 1
ATOM 721 N N . ILE A 1 89 ? -4.054 -2.279 9.595 1.00 94.75 89 ILE A N 1
ATOM 722 C CA . ILE A 1 89 ? -5.270 -2.820 10.208 1.00 94.75 89 ILE A CA 1
ATOM 723 C C . ILE A 1 89 ? -6.450 -1.880 9.955 1.00 94.75 89 ILE A C 1
ATOM 725 O O . ILE A 1 89 ? -7.494 -2.340 9.502 1.00 94.75 89 ILE A O 1
ATOM 729 N N . GLN A 1 90 ? -6.289 -0.581 10.222 1.00 94.44 90 GLN A N 1
ATOM 730 C CA . GLN A 1 90 ? -7.361 0.403 10.073 1.00 94.44 90 GLN A CA 1
ATOM 731 C C . GLN A 1 90 ? -7.878 0.486 8.631 1.00 94.44 90 GLN A C 1
ATOM 733 O O . GLN A 1 90 ? -9.085 0.537 8.407 1.00 94.44 90 GLN A O 1
ATOM 738 N N . ASP A 1 91 ? -6.968 0.438 7.666 1.00 92.81 91 ASP A N 1
ATOM 739 C CA . ASP A 1 91 ? -7.265 0.459 6.240 1.00 92.81 91 ASP A CA 1
ATOM 740 C C . ASP A 1 91 ? -7.971 -0.821 5.777 1.00 92.81 91 ASP A C 1
ATOM 742 O O . ASP A 1 91 ? -8.814 -0.772 4.883 1.00 92.81 91 ASP A O 1
ATOM 746 N N . ALA A 1 92 ? -7.641 -1.968 6.378 1.00 92.50 92 ALA A N 1
ATOM 747 C CA . ALA A 1 92 ? -8.238 -3.257 6.037 1.00 92.50 92 ALA A CA 1
ATOM 748 C C . ALA A 1 92 ? -9.658 -3.438 6.599 1.00 92.50 92 ALA A C 1
ATOM 750 O O . ALA A 1 92 ? -10.427 -4.224 6.048 1.00 92.50 92 ALA A O 1
ATOM 751 N N . ILE A 1 93 ? -10.009 -2.735 7.681 1.00 93.19 93 ILE A N 1
ATOM 752 C CA . ILE A 1 93 ? -11.343 -2.806 8.308 1.00 93.19 93 ILE A CA 1
ATOM 753 C C . ILE A 1 93 ? -12.282 -1.675 7.872 1.00 93.19 93 ILE A C 1
ATOM 755 O O . ILE A 1 93 ? -13.447 -1.667 8.269 1.00 93.19 93 ILE A O 1
ATOM 759 N N . ASP A 1 94 ? -11.782 -0.703 7.108 1.00 94.62 94 ASP A N 1
ATOM 760 C CA . ASP A 1 94 ? -12.537 0.481 6.713 1.00 94.62 94 ASP A CA 1
ATOM 761 C C . ASP A 1 94 ? -13.722 0.112 5.792 1.00 94.62 94 ASP A C 1
ATOM 763 O O . ASP A 1 94 ? -13.503 -0.346 4.663 1.00 94.62 94 ASP A O 1
ATOM 767 N N . PRO A 1 95 ? -14.984 0.328 6.221 1.00 90.88 95 PRO A N 1
ATOM 768 C CA . PRO A 1 95 ? -16.160 -0.005 5.422 1.00 90.88 95 PRO A CA 1
ATOM 769 C C . PRO A 1 95 ? -16.214 0.743 4.082 1.00 90.88 95 PRO A C 1
ATOM 771 O O . PRO A 1 95 ? -16.773 0.208 3.122 1.00 90.88 95 PRO A O 1
ATOM 774 N N . GLU A 1 96 ? -15.628 1.943 3.982 1.00 92.62 96 GLU A N 1
ATOM 775 C CA . GLU A 1 96 ? -15.597 2.717 2.734 1.00 92.62 96 GLU A CA 1
ATOM 776 C C . GLU A 1 96 ? -14.650 2.112 1.697 1.00 92.62 96 GLU A C 1
ATOM 778 O O . GLU A 1 96 ? -14.912 2.181 0.496 1.00 92.62 96 GLU A O 1
ATOM 783 N N . ARG A 1 97 ? -13.561 1.479 2.137 1.00 91.50 97 ARG A N 1
ATOM 784 C CA . ARG A 1 97 ? -12.647 0.745 1.251 1.00 91.50 97 ARG A CA 1
ATOM 785 C C . ARG A 1 97 ? -13.192 -0.635 0.925 1.00 91.50 97 ARG A C 1
ATOM 787 O O . ARG A 1 97 ? -13.133 -1.071 -0.224 1.00 91.50 97 ARG A O 1
ATOM 794 N N . LEU A 1 98 ? -13.777 -1.300 1.918 1.00 91.75 98 LEU A N 1
ATOM 795 C CA . LEU A 1 98 ? -14.358 -2.628 1.761 1.00 91.75 98 LEU A CA 1
ATOM 796 C C . LEU A 1 98 ? -15.506 -2.641 0.738 1.00 91.75 98 LEU A C 1
ATOM 798 O O . LEU A 1 98 ? -15.616 -3.591 -0.038 1.00 91.75 98 LEU A O 1
ATOM 802 N N . CYS A 1 99 ? -16.326 -1.585 0.679 1.00 89.75 99 CYS A N 1
ATOM 803 C CA . CYS A 1 99 ? -17.432 -1.491 -0.281 1.00 89.75 99 CYS A CA 1
ATOM 804 C C . CYS A 1 99 ? -16.985 -1.240 -1.734 1.00 89.75 99 CYS A C 1
ATOM 806 O O . CYS A 1 99 ? -17.757 -1.494 -2.657 1.00 89.75 99 CYS A O 1
ATOM 808 N N . GLN A 1 100 ? -15.745 -0.782 -1.944 1.00 90.25 100 GLN A N 1
ATOM 809 C CA . GLN A 1 100 ? -15.150 -0.573 -3.270 1.00 90.25 100 GLN A CA 1
ATOM 810 C C . GLN A 1 100 ? -14.491 -1.837 -3.833 1.00 90.25 100 GLN A C 1
ATOM 812 O O . GLN A 1 100 ? -14.113 -1.872 -5.006 1.00 90.25 100 GLN A O 1
ATOM 817 N N . MET A 1 101 ? -14.329 -2.879 -3.016 1.00 90.69 101 MET A N 1
ATOM 818 C CA . MET A 1 101 ? -13.734 -4.127 -3.474 1.00 90.69 101 MET A CA 1
ATOM 819 C C . MET A 1 101 ? -14.635 -4.840 -4.484 1.00 90.69 101 MET A C 1
ATOM 821 O O . MET A 1 101 ? -15.855 -4.679 -4.517 1.00 90.69 101 MET A O 1
ATOM 825 N N . PHE A 1 102 ? -14.018 -5.680 -5.312 1.00 91.50 102 PHE A N 1
ATOM 826 C CA . PHE A 1 102 ? -14.745 -6.523 -6.252 1.00 91.50 102 PHE A CA 1
ATOM 827 C C . PHE A 1 102 ? -15.815 -7.363 -5.514 1.00 91.50 102 PHE A C 1
ATOM 829 O O . PHE A 1 102 ? -15.462 -8.053 -4.557 1.00 91.50 102 PHE A O 1
ATOM 836 N N . PRO A 1 103 ? -17.096 -7.380 -5.946 1.00 84.50 103 PRO A N 1
ATOM 837 C CA . PRO A 1 103 ? -18.179 -8.050 -5.213 1.00 84.50 103 PRO A CA 1
ATOM 838 C C . PRO A 1 103 ? -17.947 -9.541 -4.921 1.00 84.50 103 PRO A C 1
ATOM 840 O O . PRO A 1 103 ? -18.489 -10.067 -3.955 1.00 84.50 103 PRO A O 1
ATOM 843 N N . GLY A 1 104 ? -17.126 -10.227 -5.726 1.00 89.69 104 GLY A N 1
ATOM 844 C CA . GLY A 1 104 ? -16.748 -11.625 -5.496 1.00 89.69 104 GLY A CA 1
ATOM 845 C C . GLY A 1 104 ? -15.671 -11.845 -4.426 1.00 89.69 104 GLY A C 1
ATOM 846 O O . GLY A 1 104 ? -15.331 -12.991 -4.159 1.00 89.69 104 GLY A O 1
ATOM 847 N N . TRP A 1 105 ? -15.122 -10.785 -3.826 1.00 89.75 105 TRP A N 1
ATOM 848 C CA . TRP A 1 105 ? -14.116 -10.871 -2.762 1.00 89.75 105 TRP A CA 1
ATOM 849 C C . TRP A 1 105 ? -14.709 -11.290 -1.408 1.00 89.75 105 TRP A C 1
ATOM 851 O O . TRP A 1 105 ? -14.030 -11.938 -0.621 1.00 89.75 105 TRP A O 1
ATOM 861 N N . GLY A 1 106 ? -15.978 -10.951 -1.143 1.00 83.25 106 GLY A N 1
ATOM 862 C CA . GLY A 1 106 ? -16.654 -11.291 0.113 1.00 83.25 106 GLY A CA 1
ATOM 863 C C . GLY A 1 106 ? -16.206 -10.436 1.302 1.00 83.25 106 GLY A C 1
ATOM 864 O O . GLY A 1 106 ? -15.806 -10.967 2.326 1.00 83.25 106 GLY A O 1
ATOM 865 N N . ALA A 1 107 ? -16.309 -9.108 1.187 1.00 78.81 107 ALA A N 1
ATOM 866 C CA . ALA A 1 107 ? -15.908 -8.143 2.224 1.00 78.81 107 ALA A CA 1
ATOM 867 C C . ALA A 1 107 ? -16.652 -8.264 3.578 1.00 78.81 107 ALA A C 1
ATOM 869 O O . ALA A 1 107 ? -16.308 -7.573 4.531 1.00 78.81 107 ALA A O 1
ATOM 870 N N . TRP A 1 108 ? -17.706 -9.082 3.634 1.00 74.75 108 TRP A N 1
ATOM 871 C CA . TRP A 1 108 ? -18.652 -9.221 4.748 1.00 74.75 108 TRP A CA 1
ATOM 872 C C . TRP A 1 108 ? -18.681 -10.631 5.368 1.00 74.75 108 TRP A C 1
ATOM 874 O O . TRP A 1 108 ? -19.565 -10.907 6.181 1.00 74.75 108 TRP A O 1
ATOM 884 N N . LEU A 1 109 ? -17.798 -11.535 4.929 1.00 65.31 109 LEU A N 1
ATOM 885 C CA . LEU A 1 109 ? -17.647 -12.895 5.468 1.00 65.31 109 LEU A CA 1
ATOM 886 C C . LEU A 1 109 ? -16.639 -12.913 6.619 1.00 65.31 109 LEU A C 1
ATOM 888 O O . LEU A 1 109 ? -16.916 -13.639 7.599 1.00 65.31 109 LEU A O 1
#

Sequence (109 aa):
KRCWGRYFTKELPLRNHRKSTDLNDTVILQQLEIQQETDDDLETSLEGSQDDYEGNTDAARALMRVKQKLDGYEEGEMRSIHGQVQQLIQDAIDPERLCQMFPGWGAWL

Mean predicted aligned error: 18.6 Å

Solvent-accessible surface area (backbone atoms only — not comparable to full-atom values): 7218 Å² total; per-residue (Å²): 133,90,84,85,87,81,82,83,79,83,77,77,76,81,74,76,77,72,72,82,66,50,72,62,53,54,50,50,51,51,53,52,49,56,53,47,54,69,64,50,64,78,72,70,71,83,82,73,77,86,86,90,56,99,75,49,58,64,55,52,51,50,53,54,53,51,52,32,59,75,73,33,42,53,100,89,42,81,44,53,72,69,57,48,52,51,47,55,52,54,62,72,67,32,66,79,57,47,71,69,48,65,84,91,75,52,84,85,117

Radius of gyration: 31.42 Å; Cα contacts (8 Å, |Δi|>4): 22; chains: 1; bounding box: 109×51×42 Å

Organism: Parasponia andersonii (NCBI:txid3476)

Foldseek 3Di:
DDDDDDPPPPDDPPDPPPPPCDVVNVVVVVVVVVVVCVVCVVPPPVPDDDDDDPPCPVVVVVVVVVVCVVQCHDPNDRDDPVRSVVVVVVCLLDPVNLVPDDPVPCSPD

Secondary structure (DSSP, 8-state):
----------------------HHHHHHHHHHHHHHHHHHTTTSSS-S--SS-TTSHHHHHHHHHHHHHHTTEETTEE--HHHHHHHHHHHHH-HHHHTTS-GGG-TT-

InterPro domains:
  IPR003152 FATC domain [PF02260] (80-109)
  IPR003152 FATC domain [PS51190] (77-109)
  IPR003152 FATC domain [SM01343] (77-109)
  IPR038980 Serine/threonine-protein kinase ATM, plant [PTHR37079] (30-109)

pLDDT: mean 71.75, std 19.07, range [36.97, 94.75]